Protein AF-A0A9X9Q749-F1 (afdb_monomer_lite)

Sequence (147 aa):
MELGKGRLLRTGLNALHQAIHPVHGLVWTDGHQVVLTDLQLPGGEARFGDSKVIGQFEHVYGVSWAPPGVADMPALLAIWHKNSVTVGQLCPSTMETSQWLLSRTCEIRESLPVLPQGCVWHPKSAVLAVLTAQALSIFPSVHGDIP

Structure (mmCIF, N/CA/C/O backbone):
data_AF-A0A9X9Q749-F1
#
_entry.id   AF-A0A9X9Q749-F1
#
loop_
_atom_site.group_PDB
_atom_site.id
_atom_site.type_symbol
_atom_site.label_atom_id
_atom_site.label_alt_id
_atom_site.label_comp_id
_atom_site.label_asym_id
_atom_site.label_entity_id
_atom_site.label_seq_id
_atom_site.pdbx_PDB_ins_code
_atom_site.Cartn_x
_atom_site.Cartn_y
_atom_site.Cartn_z
_atom_site.occupancy
_atom_site.B_iso_or_equiv
_atom_site.auth_seq_id
_atom_site.auth_comp_id
_atom_site.auth_asym_id
_atom_site.auth_atom_id
_atom_site.pdbx_PDB_model_num
ATOM 1 N N . MET A 1 1 ? 1.793 -28.715 17.582 1.00 42.72 1 MET A N 1
ATOM 2 C CA . MET A 1 1 ? 0.884 -28.517 16.434 1.00 42.72 1 MET A CA 1
ATOM 3 C C . MET A 1 1 ? -0.472 -29.073 16.845 1.00 42.72 1 MET A C 1
ATOM 5 O O . MET A 1 1 ? -0.545 -30.265 17.104 1.00 42.72 1 MET A O 1
ATOM 9 N N . GLU A 1 2 ? -1.495 -28.232 17.024 1.00 42.66 2 GLU A N 1
ATOM 10 C CA . GLU A 1 2 ? -2.853 -28.705 17.345 1.00 42.66 2 GLU A CA 1
ATOM 11 C C . GLU A 1 2 ? -3.585 -29.078 16.053 1.00 42.66 2 GLU A C 1
ATOM 13 O O . GLU A 1 2 ? -3.768 -28.241 15.166 1.00 42.66 2 GLU A O 1
ATOM 18 N N . LEU A 1 3 ? -4.001 -30.339 15.94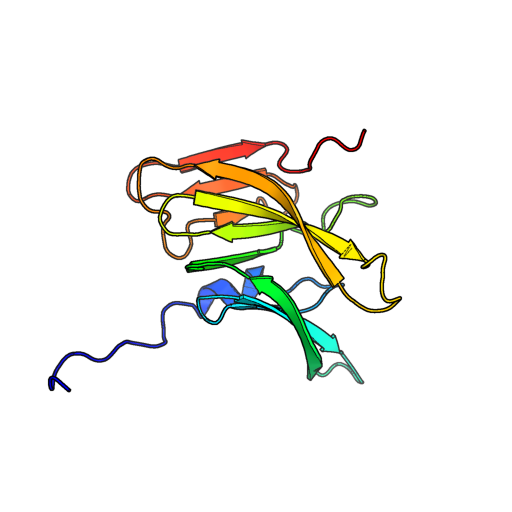6 1.00 41.41 3 LEU A N 1
ATOM 19 C CA . LEU A 1 3 ? -4.921 -30.799 14.907 1.00 41.41 3 LEU A CA 1
ATOM 20 C C . LEU A 1 3 ? -6.228 -29.997 15.018 1.00 41.41 3 LEU A C 1
ATOM 22 O O . LEU A 1 3 ? -6.902 -30.053 16.041 1.00 41.41 3 LEU A O 1
ATOM 26 N N . GLY A 1 4 ? -6.558 -29.220 13.982 1.00 48.25 4 GLY A N 1
ATOM 27 C CA . GLY A 1 4 ? -7.782 -28.406 13.915 1.00 48.25 4 GLY A CA 1
ATOM 28 C C . GLY A 1 4 ? -7.565 -26.900 13.742 1.00 48.25 4 GLY A C 1
ATOM 29 O O . GLY A 1 4 ? -8.504 -26.194 13.386 1.00 48.25 4 GLY A O 1
ATOM 30 N N . LYS A 1 5 ? -6.338 -26.390 13.912 1.00 43.38 5 LYS A N 1
ATOM 31 C CA . LYS A 1 5 ? -6.000 -24.987 13.613 1.00 43.38 5 LYS A CA 1
ATOM 32 C C . LYS A 1 5 ? -5.122 -24.905 12.367 1.00 43.38 5 LYS A C 1
ATOM 34 O O . LYS A 1 5 ? -3.903 -25.014 12.440 1.00 43.38 5 LYS A O 1
ATOM 39 N N . GLY A 1 6 ? -5.756 -24.707 11.214 1.00 45.97 6 GLY A N 1
ATOM 40 C CA . GLY A 1 6 ? -5.081 -24.339 9.970 1.00 45.97 6 GLY A CA 1
ATOM 41 C C . GLY A 1 6 ? -5.178 -22.833 9.745 1.00 45.97 6 GLY A C 1
ATOM 42 O O . GLY A 1 6 ? -6.280 -22.290 9.691 1.00 45.97 6 GLY A O 1
ATOM 43 N N . ARG A 1 7 ? -4.043 -22.142 9.598 1.00 47.84 7 ARG A N 1
ATOM 44 C CA . ARG A 1 7 ? -4.033 -20.749 9.132 1.00 47.84 7 ARG A CA 1
ATOM 45 C C . ARG A 1 7 ? -4.30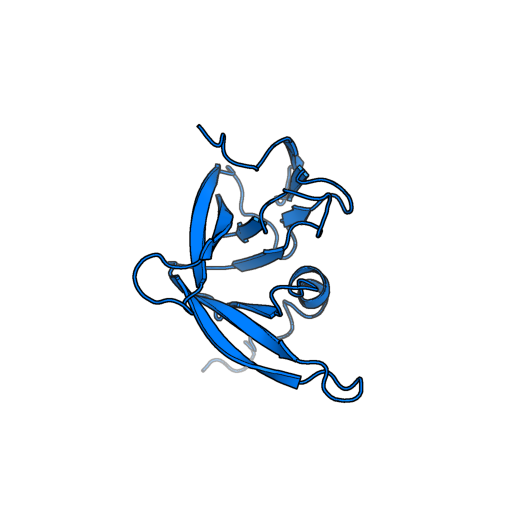5 -20.786 7.628 1.00 47.84 7 ARG A C 1
ATOM 47 O O . ARG A 1 7 ? -3.438 -21.161 6.846 1.00 47.84 7 ARG A O 1
ATOM 54 N N . LEU A 1 8 ? -5.534 -20.477 7.223 1.00 44.31 8 LEU A N 1
ATOM 55 C CA . LEU A 1 8 ? -5.860 -20.287 5.812 1.00 44.31 8 LEU A CA 1
ATOM 56 C C . LEU A 1 8 ? -4.979 -19.154 5.271 1.00 44.31 8 LEU A C 1
ATOM 58 O O . LEU A 1 8 ? -5.162 -18.004 5.652 1.00 44.31 8 LEU A O 1
ATOM 62 N N . LEU A 1 9 ? -4.085 -19.457 4.327 1.00 49.16 9 LEU A N 1
ATOM 63 C CA . LEU A 1 9 ? -3.305 -18.459 3.573 1.00 49.16 9 LEU A CA 1
ATOM 64 C C . LEU A 1 9 ? -4.191 -17.559 2.674 1.00 49.16 9 LEU A C 1
ATOM 66 O O . LEU A 1 9 ? -3.690 -16.779 1.875 1.00 49.16 9 LEU A O 1
ATOM 70 N N . ARG A 1 10 ? -5.523 -17.694 2.760 1.00 46.69 10 ARG A N 1
ATOM 71 C CA . ARG A 1 10 ? -6.521 -17.099 1.856 1.00 46.69 10 ARG A CA 1
ATOM 72 C C . ARG A 1 10 ? -6.969 -15.681 2.220 1.00 46.69 10 ARG A C 1
ATOM 74 O O . ARG A 1 10 ? -7.789 -15.117 1.499 1.00 46.69 10 ARG A O 1
ATOM 81 N N . THR A 1 11 ? -6.455 -15.072 3.282 1.00 44.34 11 THR A N 1
ATOM 82 C CA . THR A 1 11 ? -6.693 -13.645 3.540 1.00 44.34 11 THR A CA 1
ATOM 83 C C . THR A 1 11 ? -5.795 -12.815 2.619 1.00 44.34 11 THR A C 1
ATOM 85 O O . THR A 1 11 ? -4.659 -12.538 2.980 1.00 44.34 11 THR A O 1
ATOM 88 N N . GLY A 1 12 ? -6.260 -12.459 1.415 1.00 49.34 12 GLY A N 1
ATOM 89 C CA . GLY A 1 12 ? -5.501 -11.534 0.552 1.00 49.34 12 GLY A CA 1
ATOM 90 C C . GLY A 1 12 ? -5.731 -11.609 -0.959 1.00 49.34 12 GLY A C 1
ATOM 91 O O . GLY A 1 12 ? -5.274 -10.721 -1.666 1.00 49.34 12 GLY A O 1
ATOM 92 N N . LEU A 1 13 ? -6.464 -12.599 -1.484 1.00 43.19 13 LEU A N 1
ATOM 93 C CA . LEU A 1 13 ? -6.670 -12.727 -2.942 1.00 43.19 13 LEU A CA 1
ATOM 94 C C . LEU A 1 13 ? -7.355 -11.502 -3.583 1.00 43.19 13 LEU A C 1
ATOM 96 O O . LEU A 1 13 ? -7.025 -11.147 -4.709 1.00 43.19 13 LEU A O 1
ATOM 100 N N . ASN A 1 14 ? -8.228 -10.803 -2.849 1.00 47.91 14 ASN A N 1
ATOM 101 C CA . ASN A 1 14 ? -8.860 -9.561 -3.320 1.00 47.91 14 ASN A CA 1
ATOM 102 C C . ASN A 1 14 ? -7.998 -8.301 -3.091 1.00 47.91 14 ASN A C 1
ATOM 104 O O . ASN A 1 14 ? -8.351 -7.237 -3.588 1.00 47.91 14 ASN A O 1
ATOM 108 N N . ALA A 1 15 ? -6.875 -8.400 -2.368 1.00 52.31 15 ALA A N 1
ATOM 109 C CA . ALA A 1 15 ? -5.966 -7.276 -2.112 1.00 52.31 15 ALA A CA 1
ATOM 110 C C . ALA A 1 15 ? -4.963 -7.044 -3.260 1.00 52.31 15 ALA A C 1
ATOM 112 O O . ALA A 1 15 ? -4.351 -5.984 -3.345 1.00 52.31 15 ALA A O 1
ATOM 113 N N . LEU A 1 16 ? -4.817 -8.012 -4.174 1.00 58.59 16 LEU A N 1
ATOM 114 C CA . LEU A 1 16 ? -3.840 -7.955 -5.266 1.00 58.59 16 LEU A CA 1
ATOM 115 C C . LEU A 1 16 ? -4.132 -6.861 -6.301 1.00 58.59 16 LEU A C 1
ATOM 117 O O . LEU A 1 16 ? -3.201 -6.330 -6.895 1.00 58.59 16 LEU A O 1
ATOM 121 N N . HIS A 1 17 ? -5.398 -6.490 -6.517 1.00 59.12 17 HIS A N 1
ATOM 122 C CA . HIS A 1 17 ? -5.727 -5.471 -7.519 1.00 59.12 17 HIS A CA 1
ATOM 123 C C . HIS A 1 17 ? -5.148 -4.097 -7.158 1.00 59.12 17 HIS A C 1
ATOM 125 O O . HIS A 1 17 ? -4.577 -3.425 -8.009 1.00 59.12 17 HIS A O 1
ATOM 131 N N . GLN A 1 18 ? -5.232 -3.708 -5.885 1.00 74.81 18 GLN A N 1
ATOM 132 C CA . GLN A 1 18 ? -4.681 -2.439 -5.402 1.00 74.81 18 GLN A CA 1
ATOM 133 C C . GLN A 1 18 ? -3.189 -2.538 -5.057 1.00 74.81 18 GLN A C 1
ATOM 135 O O . GLN A 1 18 ? -2.582 -1.552 -4.656 1.00 74.81 18 GLN A O 1
ATOM 140 N N . ALA A 1 19 ? -2.585 -3.712 -5.229 1.00 85.38 19 ALA A N 1
ATOM 141 C CA . ALA A 1 19 ? -1.163 -3.940 -5.024 1.00 85.38 19 ALA A CA 1
ATOM 142 C C . ALA A 1 19 ? -0.324 -3.666 -6.288 1.00 85.38 19 ALA A C 1
ATOM 144 O O . ALA A 1 19 ? 0.899 -3.596 -6.207 1.00 85.38 19 ALA A O 1
ATOM 145 N N . ILE A 1 20 ? -0.947 -3.479 -7.457 1.00 88.00 20 ILE A N 1
A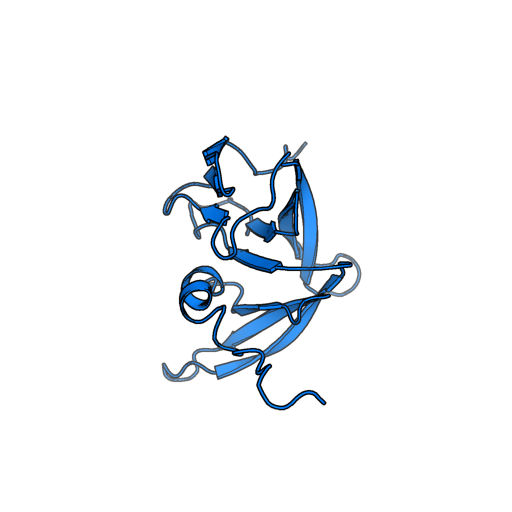TOM 146 C CA . ILE A 1 20 ? -0.241 -3.260 -8.727 1.00 88.00 20 ILE A CA 1
ATOM 147 C C . ILE A 1 20 ? -0.331 -1.786 -9.135 1.00 88.00 20 ILE A C 1
ATOM 149 O O . ILE A 1 20 ? -1.420 -1.268 -9.368 1.00 88.00 20 ILE A O 1
ATOM 153 N N . HIS A 1 21 ? 0.819 -1.128 -9.279 1.00 87.88 21 HIS A N 1
ATOM 154 C CA . HIS A 1 21 ? 0.937 0.193 -9.891 1.00 87.88 21 HIS A CA 1
ATOM 155 C C . HIS A 1 21 ? 1.414 0.044 -11.344 1.00 87.88 21 HIS A C 1
ATOM 157 O O . HIS A 1 21 ? 2.430 -0.619 -11.568 1.00 87.88 21 HIS A O 1
ATOM 163 N N . PRO A 1 22 ? 0.770 0.685 -12.339 1.00 83.12 22 PRO A N 1
ATOM 164 C CA . PRO A 1 22 ? 1.103 0.476 -13.754 1.00 83.12 22 PRO A CA 1
ATOM 165 C C . PRO A 1 22 ? 2.521 0.917 -14.142 1.00 83.12 22 PRO A C 1
ATOM 167 O O . PRO A 1 22 ? 3.030 0.472 -15.162 1.00 83.12 22 PRO A O 1
ATOM 170 N N . VAL A 1 23 ? 3.146 1.790 -13.344 1.00 85.06 23 VAL A N 1
ATOM 171 C CA . VAL A 1 23 ? 4.505 2.310 -13.593 1.00 85.06 23 VAL A CA 1
ATOM 172 C C . VAL A 1 23 ? 5.544 1.745 -12.621 1.00 85.06 23 VAL A C 1
ATOM 174 O O . VAL A 1 23 ? 6.710 1.640 -12.977 1.00 85.06 23 VAL A O 1
ATOM 177 N N . HIS A 1 24 ? 5.149 1.400 -11.390 1.00 87.00 24 HIS A N 1
ATOM 178 C CA . HIS A 1 24 ? 6.109 1.067 -10.324 1.00 87.00 24 HIS A CA 1
ATOM 179 C C . HIS A 1 24 ? 6.150 -0.423 -9.988 1.00 87.00 24 HIS A C 1
ATOM 181 O O . HIS A 1 24 ? 7.095 -0.863 -9.343 1.00 87.00 24 HIS A O 1
ATOM 187 N N . GLY A 1 25 ? 5.162 -1.200 -10.439 1.00 89.88 25 GLY A N 1
ATOM 188 C CA . GLY A 1 25 ? 5.122 -2.643 -10.244 1.00 89.88 25 GLY A CA 1
ATOM 189 C C . GLY A 1 25 ? 4.238 -3.081 -9.079 1.00 89.88 25 GLY A C 1
ATOM 190 O O . GLY A 1 25 ? 3.281 -2.403 -8.694 1.00 89.88 25 GLY A O 1
ATOM 191 N N . LEU A 1 26 ? 4.531 -4.269 -8.558 1.00 91.81 26 LEU A N 1
ATOM 192 C CA . LEU A 1 26 ? 3.757 -4.937 -7.518 1.00 91.81 26 LEU A CA 1
ATOM 193 C C . LEU A 1 26 ? 4.327 -4.608 -6.137 1.00 91.81 26 LEU A C 1
ATOM 195 O O . LEU A 1 26 ? 5.502 -4.849 -5.879 1.00 91.81 26 LEU A O 1
ATOM 199 N N . VAL A 1 27 ? 3.481 -4.146 -5.222 1.00 92.00 27 VAL A N 1
ATOM 200 C CA . VAL A 1 27 ? 3.825 -4.024 -3.805 1.00 92.00 27 VAL A CA 1
ATOM 201 C C . VAL A 1 27 ? 3.210 -5.163 -3.008 1.00 92.00 27 VAL A C 1
ATOM 203 O O . VAL A 1 27 ? 2.051 -5.517 -3.197 1.00 92.00 27 VAL A O 1
ATOM 206 N N . TRP A 1 28 ? 3.967 -5.752 -2.097 1.00 91.50 28 TRP A N 1
ATOM 207 C CA . TRP A 1 28 ? 3.468 -6.820 -1.238 1.00 91.50 28 TRP A CA 1
ATOM 208 C C . TRP A 1 28 ? 4.168 -6.807 0.116 1.00 91.50 28 TRP A C 1
ATOM 210 O O . TRP A 1 28 ? 5.114 -6.056 0.350 1.00 91.50 28 TRP A O 1
ATOM 220 N N . THR A 1 29 ? 3.661 -7.614 1.042 1.00 90.81 29 THR A N 1
ATOM 221 C CA . THR A 1 29 ? 4.206 -7.735 2.390 1.00 90.81 29 THR A CA 1
ATOM 222 C C . THR A 1 29 ? 4.200 -9.187 2.847 1.00 90.81 29 THR A C 1
ATOM 224 O O . THR A 1 29 ? 3.312 -9.955 2.481 1.00 90.81 29 THR A O 1
ATOM 227 N N . ASP A 1 30 ? 5.186 -9.556 3.658 1.00 86.50 30 ASP A N 1
ATOM 228 C CA . ASP A 1 30 ? 5.238 -10.821 4.397 1.00 86.50 30 ASP A CA 1
ATOM 229 C C . ASP A 1 30 ? 4.711 -10.692 5.841 1.00 86.50 30 ASP A C 1
ATOM 231 O O . ASP A 1 30 ? 4.727 -11.661 6.600 1.00 86.50 30 ASP A O 1
ATOM 235 N N . GLY A 1 31 ? 4.239 -9.501 6.223 1.00 87.62 31 GLY A N 1
ATOM 236 C CA . GLY A 1 31 ? 3.806 -9.166 7.576 1.00 87.62 31 GLY A CA 1
ATOM 237 C C . GLY A 1 31 ? 4.804 -8.325 8.374 1.00 87.62 31 GLY A C 1
ATOM 238 O O . GLY A 1 31 ? 4.411 -7.783 9.403 1.00 87.62 31 GLY A O 1
ATOM 239 N N . HIS A 1 32 ? 6.041 -8.150 7.905 1.00 87.19 32 HIS A N 1
ATOM 240 C CA . HIS A 1 32 ? 7.072 -7.347 8.581 1.00 87.19 32 HIS A CA 1
ATOM 241 C C . HIS A 1 32 ? 7.742 -6.328 7.653 1.00 87.19 32 HIS A C 1
ATOM 243 O O . HIS A 1 32 ? 8.203 -5.276 8.087 1.00 87.19 32 HIS A O 1
ATOM 249 N N . GLN A 1 33 ? 7.770 -6.587 6.354 1.00 89.12 33 GLN A N 1
ATOM 250 C CA . GLN A 1 33 ? 8.362 -5.678 5.377 1.00 89.12 33 GLN A CA 1
ATOM 251 C C . GLN A 1 33 ? 7.398 -5.379 4.242 1.00 89.12 33 GLN A C 1
ATOM 253 O O . GLN A 1 33 ? 6.457 -6.125 3.979 1.00 89.12 33 GLN A O 1
ATOM 258 N N . VAL A 1 34 ? 7.647 -4.265 3.568 1.00 91.94 34 VAL A N 1
ATOM 259 C CA . VAL A 1 34 ? 6.984 -3.888 2.327 1.00 91.94 34 VAL A CA 1
ATOM 260 C C . VAL A 1 34 ? 8.004 -4.014 1.211 1.00 91.94 34 VAL A C 1
ATOM 262 O O . VAL A 1 34 ? 9.070 -3.396 1.254 1.00 91.94 34 VAL A O 1
ATOM 265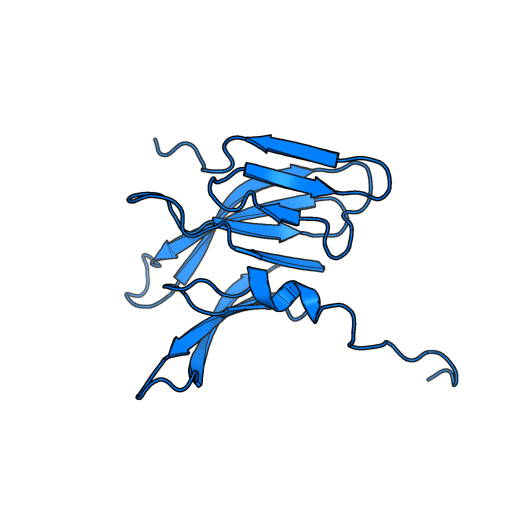 N N . VAL A 1 35 ? 7.677 -4.844 0.229 1.00 92.50 35 VAL A N 1
ATOM 266 C CA . VAL A 1 35 ? 8.544 -5.197 -0.890 1.00 92.50 35 VAL A CA 1
ATOM 267 C C . VAL A 1 35 ? 7.925 -4.672 -2.174 1.00 92.50 35 VAL A C 1
ATOM 269 O O . VAL A 1 35 ? 6.739 -4.877 -2.424 1.00 92.50 35 VAL A O 1
ATOM 272 N N . LEU A 1 36 ? 8.741 -3.999 -2.978 1.00 93.25 36 LEU A N 1
ATOM 273 C CA . LEU A 1 36 ? 8.420 -3.605 -4.338 1.00 93.25 36 LEU A CA 1
ATOM 274 C C . LEU A 1 36 ? 9.071 -4.592 -5.301 1.00 93.25 36 LEU A C 1
ATOM 276 O O . LEU A 1 36 ? 10.290 -4.754 -5.284 1.00 93.25 36 LEU A O 1
ATOM 280 N N . THR A 1 37 ? 8.264 -5.228 -6.135 1.00 92.00 37 THR A N 1
ATOM 281 C CA . THR A 1 37 ? 8.706 -6.114 -7.208 1.00 92.00 37 THR A CA 1
ATOM 282 C C . THR A 1 37 ? 8.415 -5.452 -8.542 1.00 92.00 37 THR A C 1
ATOM 284 O O . THR A 1 37 ? 7.270 -5.095 -8.829 1.00 92.00 37 THR A O 1
ATOM 287 N N . ASP A 1 38 ? 9.455 -5.305 -9.357 1.00 89.50 38 ASP A N 1
ATOM 288 C CA . ASP A 1 38 ? 9.324 -4.789 -10.714 1.00 89.50 38 ASP A CA 1
ATOM 289 C C . ASP A 1 38 ? 8.381 -5.678 -11.541 1.00 89.50 38 ASP A C 1
ATOM 291 O O . ASP A 1 38 ? 8.389 -6.908 -11.416 1.00 89.50 38 ASP A O 1
ATOM 295 N N . LEU A 1 39 ? 7.552 -5.054 -12.378 1.00 87.12 39 LEU A N 1
ATOM 296 C CA . LEU A 1 39 ? 6.614 -5.746 -13.254 1.00 87.12 39 LEU A CA 1
ATOM 297 C C . LEU A 1 39 ? 6.947 -5.408 -14.702 1.00 87.12 39 LEU A C 1
ATOM 299 O O . LEU A 1 39 ? 6.677 -4.314 -15.191 1.00 87.12 39 LEU A O 1
ATOM 303 N N . GLN A 1 40 ? 7.506 -6.387 -15.396 1.00 86.00 40 GLN A N 1
ATOM 304 C CA . GLN A 1 40 ? 7.932 -6.269 -16.779 1.00 86.00 40 GLN A CA 1
ATOM 305 C C . GLN A 1 40 ? 6.876 -6.894 -17.690 1.00 86.00 40 GLN A C 1
ATOM 307 O O . GLN A 1 40 ? 6.270 -7.909 -17.350 1.00 86.00 40 GLN A O 1
ATOM 312 N N . LEU A 1 41 ? 6.668 -6.308 -18.870 1.00 84.44 41 LEU A N 1
ATOM 313 C CA . LEU A 1 41 ? 5.714 -6.803 -19.872 1.00 84.44 41 LEU A CA 1
ATOM 314 C C . LEU A 1 41 ? 6.400 -7.143 -21.212 1.00 84.44 41 LEU A C 1
ATOM 316 O O . LEU A 1 41 ? 5.989 -6.631 -22.259 1.00 84.44 41 LEU A O 1
ATOM 320 N N . PRO A 1 42 ? 7.469 -7.969 -21.235 1.00 82.62 42 PRO A N 1
ATOM 321 C CA . PRO A 1 42 ? 8.125 -8.334 -22.484 1.00 82.62 42 PRO A CA 1
ATOM 322 C C . PRO A 1 42 ? 7.169 -9.151 -23.360 1.00 82.62 42 PRO A C 1
ATOM 324 O O . PRO A 1 42 ? 6.691 -10.212 -22.966 1.00 82.62 42 PRO A O 1
ATOM 327 N N . GLY A 1 43 ? 6.870 -8.653 -24.561 1.00 84.25 43 GLY A N 1
ATOM 328 C CA . GLY A 1 43 ? 5.979 -9.349 -25.496 1.00 84.25 43 GLY A CA 1
ATOM 329 C C . GLY A 1 43 ? 4.528 -9.484 -25.012 1.00 84.25 43 GLY A C 1
ATOM 330 O O . GLY A 1 43 ? 3.820 -10.363 -25.490 1.00 84.25 43 GLY A O 1
ATOM 331 N N . GLY A 1 44 ? 4.085 -8.636 -24.073 1.00 83.25 44 GLY A N 1
ATOM 332 C CA . GLY A 1 44 ? 2.714 -8.642 -23.547 1.00 83.25 44 GLY A CA 1
ATOM 333 C C . GLY A 1 44 ? 2.448 -9.657 -22.429 1.00 83.25 44 GLY A C 1
ATOM 334 O O . GLY A 1 44 ? 1.323 -9.732 -21.942 1.00 83.25 44 GLY A O 1
ATOM 335 N N . GLU A 1 45 ? 3.461 -10.408 -21.992 1.00 86.75 45 GLU A N 1
ATOM 336 C CA . GLU A 1 45 ? 3.363 -11.327 -20.857 1.00 86.75 45 GLU A CA 1
ATOM 337 C C . GLU A 1 45 ? 3.915 -10.667 -19.588 1.00 86.75 45 GLU A C 1
ATOM 339 O O . GLU A 1 45 ? 5.028 -10.145 -19.590 1.00 86.75 45 GLU A O 1
ATOM 344 N N . ALA A 1 46 ? 3.148 -10.694 -18.495 1.00 82.62 46 ALA A N 1
ATOM 345 C CA . ALA A 1 46 ? 3.583 -10.148 -17.213 1.00 82.62 46 ALA A CA 1
ATOM 346 C C . ALA A 1 46 ? 4.647 -11.045 -16.568 1.00 82.62 46 ALA A C 1
ATOM 348 O O . ALA A 1 46 ? 4.406 -12.225 -16.310 1.00 82.62 46 ALA A O 1
ATOM 349 N N . ARG A 1 47 ? 5.817 -10.472 -16.275 1.00 87.50 47 ARG A N 1
ATOM 350 C CA . ARG A 1 47 ? 6.929 -11.132 -15.585 1.00 87.50 47 ARG A CA 1
ATOM 351 C C . ARG A 1 47 ? 7.397 -10.289 -14.410 1.00 87.50 47 ARG A C 1
ATOM 353 O O . ARG A 1 47 ? 7.465 -9.067 -14.502 1.00 87.50 47 ARG A O 1
ATOM 360 N N . PHE A 1 48 ? 7.737 -10.954 -13.313 1.00 87.75 48 PHE A N 1
ATOM 361 C CA . PHE A 1 48 ? 8.364 -10.293 -12.176 1.00 87.75 48 PHE A CA 1
ATOM 362 C C . PHE A 1 48 ? 9.851 -10.086 -12.451 1.00 87.75 48 PHE A C 1
ATOM 364 O O . PHE A 1 48 ? 10.541 -11.019 -12.862 1.00 87.75 48 PHE A O 1
ATOM 371 N N . GLY A 1 49 ? 10.312 -8.857 -12.239 1.00 88.25 49 GLY A N 1
ATOM 372 C CA . GLY A 1 49 ? 11.724 -8.509 -12.207 1.00 88.25 49 GLY A CA 1
ATOM 373 C C . GLY A 1 49 ? 12.279 -8.575 -10.784 1.00 88.25 49 GLY A C 1
ATOM 374 O O . GLY A 1 49 ? 11.845 -9.379 -9.952 1.00 88.25 49 GLY A O 1
ATOM 375 N N . ASP A 1 50 ? 13.236 -7.697 -10.496 1.00 89.94 50 ASP A N 1
ATOM 376 C CA . ASP A 1 50 ? 13.874 -7.626 -9.185 1.00 89.94 50 ASP A CA 1
ATOM 377 C C . ASP A 1 50 ? 12.898 -7.191 -8.088 1.00 89.94 50 ASP A C 1
ATOM 379 O O . ASP A 1 50 ? 11.965 -6.414 -8.305 1.00 89.94 50 ASP A O 1
ATOM 383 N N . SER A 1 51 ? 13.149 -7.680 -6.874 1.00 90.81 51 SER A N 1
ATOM 384 C CA . SER A 1 51 ? 12.396 -7.319 -5.673 1.00 90.81 51 SER A CA 1
ATOM 385 C C . SER A 1 51 ? 13.280 -6.557 -4.695 1.00 90.81 51 SER A C 1
ATOM 387 O O . SER A 1 51 ? 14.422 -6.944 -4.451 1.00 90.81 51 SER A O 1
ATOM 389 N N . LYS A 1 52 ? 12.752 -5.477 -4.118 1.00 91.81 52 LYS A N 1
ATOM 390 C CA . LYS A 1 52 ? 13.469 -4.608 -3.177 1.00 91.81 52 LYS A CA 1
ATOM 391 C C . LYS A 1 52 ? 12.600 -4.295 -1.970 1.00 91.81 52 LYS A C 1
ATOM 393 O O . LYS A 1 52 ? 11.422 -3.978 -2.112 1.00 91.81 52 LYS A O 1
ATOM 398 N N . VAL A 1 53 ? 13.187 -4.349 -0.779 1.00 92.06 53 VAL A N 1
ATOM 399 C CA . VAL A 1 53 ? 12.514 -3.902 0.446 1.00 92.06 53 VAL A CA 1
ATOM 400 C C . VAL A 1 53 ? 12.482 -2.376 0.442 1.00 92.06 53 VAL A C 1
ATOM 402 O O . VAL A 1 53 ? 13.531 -1.741 0.467 1.00 92.06 53 VAL A O 1
ATOM 405 N N . ILE A 1 54 ? 11.282 -1.796 0.414 1.00 92.62 54 ILE A N 1
ATOM 406 C CA . ILE A 1 54 ? 11.074 -0.338 0.415 1.00 92.62 54 ILE A CA 1
ATOM 407 C C . ILE A 1 54 ? 10.677 0.202 1.795 1.00 92.62 54 ILE A C 1
ATOM 409 O O . ILE A 1 54 ? 10.666 1.414 1.999 1.00 92.62 54 ILE A O 1
ATOM 413 N N . GLY A 1 55 ? 10.374 -0.680 2.753 1.00 91.19 55 GLY A N 1
ATOM 414 C CA . GLY A 1 55 ? 10.108 -0.312 4.141 1.00 91.19 55 GLY A CA 1
ATOM 415 C C . GLY A 1 55 ? 10.077 -1.513 5.087 1.00 91.19 55 GLY A C 1
ATOM 416 O O . GLY A 1 55 ? 9.677 -2.609 4.696 1.00 91.19 55 GLY A O 1
ATOM 417 N N . GLN A 1 56 ? 10.479 -1.292 6.339 1.00 92.00 56 GLN A N 1
ATOM 418 C CA . GLN A 1 56 ? 10.423 -2.275 7.426 1.00 92.00 56 GLN A CA 1
ATOM 419 C C . GLN A 1 56 ? 9.512 -1.781 8.550 1.00 92.00 56 GLN A C 1
ATOM 421 O O . GLN A 1 56 ? 9.515 -0.597 8.901 1.00 92.00 56 GLN A O 1
ATOM 426 N N . PHE A 1 57 ? 8.727 -2.700 9.103 1.00 89.12 57 PHE A N 1
ATOM 427 C CA . PHE A 1 57 ? 7.694 -2.438 10.094 1.00 89.12 57 PHE A CA 1
ATOM 428 C C . PHE A 1 57 ? 7.588 -3.607 11.076 1.00 89.12 57 PHE A C 1
ATOM 430 O O . PHE A 1 57 ? 8.001 -4.727 10.799 1.00 89.12 57 PHE A O 1
ATOM 437 N N . GLU A 1 58 ? 6.993 -3.362 12.239 1.00 88.12 58 GLU A N 1
ATOM 438 C CA . GLU A 1 58 ? 6.797 -4.431 13.220 1.00 88.12 58 GLU A CA 1
ATOM 439 C C . GLU A 1 58 ? 5.727 -5.432 12.756 1.00 88.12 58 GLU A C 1
ATOM 441 O O . GLU A 1 58 ? 5.946 -6.638 12.797 1.00 88.12 58 GLU A O 1
ATOM 446 N N . HIS A 1 59 ? 4.585 -4.924 12.278 1.00 87.75 59 HIS A N 1
ATOM 447 C CA . HIS A 1 59 ? 3.449 -5.722 11.812 1.00 87.75 59 HIS A CA 1
ATOM 448 C C . HIS A 1 59 ? 2.731 -5.019 10.662 1.00 87.75 59 HIS A C 1
ATOM 450 O O . HIS A 1 59 ? 2.171 -3.950 10.875 1.00 87.75 59 HIS A O 1
ATOM 456 N N . VAL A 1 60 ? 2.671 -5.616 9.477 1.00 89.69 60 VAL A N 1
ATOM 457 C CA . VAL A 1 60 ? 1.936 -5.091 8.318 1.00 89.69 60 VAL A CA 1
ATOM 458 C C . VAL A 1 60 ? 0.760 -6.004 8.013 1.00 89.69 60 VAL A C 1
ATOM 460 O O . VAL A 1 60 ? 0.926 -7.209 7.848 1.00 89.69 60 VAL A O 1
ATOM 463 N N . TYR A 1 61 ? -0.447 -5.445 7.972 1.00 87.88 61 TYR A N 1
ATOM 464 C CA . TYR A 1 61 ? -1.671 -6.209 7.705 1.00 87.88 61 TYR A CA 1
ATOM 465 C C . TYR A 1 61 ? -2.117 -6.089 6.251 1.00 87.88 61 TYR A C 1
ATOM 467 O O . TYR A 1 61 ? -2.822 -6.966 5.753 1.00 87.88 61 TYR A O 1
ATOM 475 N N . GLY A 1 62 ? -1.666 -5.047 5.559 1.00 88.88 62 GLY A N 1
ATOM 476 C CA . GLY A 1 62 ? -1.764 -4.965 4.117 1.00 88.88 62 GLY A CA 1
ATOM 477 C C . GLY A 1 62 ? -1.216 -3.662 3.564 1.00 88.88 62 GLY A C 1
ATOM 478 O O . GLY A 1 62 ? -0.759 -2.783 4.300 1.00 88.88 62 GLY A O 1
ATOM 479 N N . VAL A 1 63 ? -1.225 -3.600 2.238 1.00 91.75 63 VAL A N 1
ATOM 480 C CA . VAL A 1 63 ? -0.669 -2.514 1.439 1.00 91.75 63 VAL A CA 1
ATOM 481 C C . VAL A 1 63 ? -1.597 -2.214 0.267 1.00 91.75 63 VAL A C 1
ATOM 483 O O . VAL A 1 63 ? -2.258 -3.116 -0.248 1.00 91.75 63 VAL A O 1
ATOM 486 N N . SER A 1 64 ? -1.672 -0.952 -0.150 1.00 91.31 64 SER A N 1
ATOM 487 C CA . SER A 1 64 ? -2.436 -0.554 -1.335 1.00 91.31 64 SER A CA 1
ATOM 488 C C . SER A 1 64 ? -1.884 0.723 -1.952 1.00 91.31 64 SER A C 1
ATOM 490 O O . SER A 1 64 ? -1.605 1.694 -1.242 1.00 91.31 64 SER A O 1
ATOM 492 N N . TRP A 1 65 ? -1.755 0.729 -3.273 1.00 91.69 65 TRP A N 1
ATOM 493 C CA . TRP A 1 65 ? -1.449 1.919 -4.050 1.00 91.69 65 TRP A CA 1
ATOM 494 C C . TRP A 1 65 ? -2.656 2.845 -4.119 1.00 91.69 65 TRP A C 1
ATOM 496 O O . TRP A 1 65 ? -3.785 2.406 -4.359 1.00 91.69 65 TRP A O 1
ATOM 506 N N . ALA A 1 66 ? -2.384 4.140 -3.990 1.00 90.31 66 ALA A N 1
ATOM 507 C CA . ALA A 1 66 ? -3.272 5.165 -4.507 1.00 90.31 66 ALA A CA 1
ATOM 508 C C . ALA A 1 66 ? -3.428 5.006 -6.029 1.00 90.31 66 ALA A C 1
ATOM 510 O O . ALA A 1 66 ? -2.534 4.462 -6.690 1.00 90.31 66 ALA A O 1
ATOM 511 N N . PRO A 1 67 ? -4.545 5.468 -6.618 1.00 84.88 67 PRO A N 1
ATOM 512 C CA . PRO A 1 67 ? -4.689 5.432 -8.063 1.00 84.88 67 PRO A CA 1
ATOM 513 C C . PRO A 1 67 ? -3.557 6.222 -8.741 1.00 84.88 67 PRO A C 1
ATOM 515 O O . PRO A 1 67 ? -3.163 7.280 -8.242 1.00 84.88 67 PRO A O 1
ATOM 518 N N . PRO A 1 68 ? -3.091 5.773 -9.917 1.00 76.31 68 PRO A N 1
ATOM 519 C CA . PRO A 1 68 ? -2.246 6.581 -10.786 1.00 76.31 68 PRO A CA 1
ATOM 520 C C . PRO A 1 68 ? -3.101 7.743 -11.316 1.00 76.31 68 PRO A C 1
ATOM 522 O O . PRO A 1 68 ? -3.837 7.599 -12.293 1.00 76.31 68 PRO A O 1
ATOM 525 N N . GLY A 1 69 ? -3.111 8.867 -10.602 1.00 62.97 69 GLY A N 1
ATOM 526 C CA 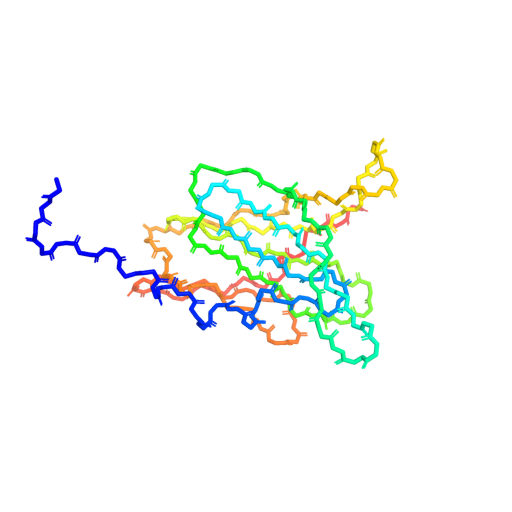. GLY A 1 69 ? -4.101 9.923 -10.787 1.00 62.97 69 GLY A CA 1
ATOM 527 C C . GLY A 1 69 ? -3.474 11.300 -10.928 1.00 62.97 69 GLY A C 1
ATOM 528 O O . GLY A 1 69 ? -3.157 11.921 -9.922 1.00 62.97 69 GLY A O 1
ATOM 529 N N . VAL A 1 70 ? -3.448 11.787 -12.175 1.00 54.00 70 VAL A N 1
ATOM 530 C CA . VAL A 1 70 ? -3.023 13.128 -12.631 1.00 54.00 70 VAL A CA 1
ATOM 531 C C . VAL A 1 70 ? -1.498 13.305 -12.706 1.00 54.00 70 VAL A C 1
ATOM 533 O O . VAL A 1 70 ? -0.755 12.796 -11.874 1.00 54.00 70 VAL A O 1
ATOM 536 N N . ALA A 1 71 ? -1.026 13.987 -13.758 1.00 55.19 71 ALA A N 1
ATOM 537 C CA . ALA A 1 71 ? 0.377 14.384 -13.884 1.00 55.19 71 ALA A CA 1
ATOM 538 C C . ALA A 1 71 ? 0.835 15.118 -12.607 1.00 55.19 71 ALA A C 1
ATOM 540 O O . ALA A 1 71 ? 0.048 15.856 -12.018 1.00 55.19 71 ALA A O 1
ATOM 541 N N . ASP A 1 72 ? 2.077 14.877 -12.186 1.00 64.19 72 ASP A N 1
ATOM 542 C CA . ASP A 1 72 ? 2.735 15.439 -10.991 1.00 64.19 72 ASP A CA 1
ATOM 543 C C . ASP A 1 72 ? 2.298 14.899 -9.618 1.00 64.19 72 ASP A C 1
ATOM 545 O O . ASP A 1 72 ? 2.855 15.303 -8.598 1.00 64.19 72 ASP A O 1
ATOM 549 N N . MET A 1 73 ? 1.377 13.932 -9.554 1.00 72.25 73 MET A N 1
ATOM 550 C CA . MET A 1 73 ? 1.058 13.266 -8.290 1.00 72.25 73 MET A CA 1
ATOM 551 C C . MET A 1 73 ? 2.071 12.156 -7.958 1.00 72.25 73 MET A C 1
ATOM 553 O O . MET A 1 73 ? 2.271 11.247 -8.771 1.00 72.25 73 MET A O 1
ATOM 557 N N . PRO A 1 74 ? 2.697 12.174 -6.765 1.00 82.69 74 PRO A N 1
ATOM 558 C CA . PRO A 1 74 ? 3.612 11.117 -6.362 1.00 82.69 74 PRO A CA 1
ATOM 559 C C . PRO A 1 74 ? 2.897 9.778 -6.160 1.00 82.69 74 PRO A C 1
ATOM 561 O O . PRO A 1 74 ? 1.725 9.727 -5.782 1.00 82.69 74 PRO A O 1
ATOM 564 N N . ALA A 1 75 ? 3.626 8.676 -6.339 1.00 89.69 75 ALA A N 1
ATOM 565 C CA . ALA A 1 75 ? 3.105 7.345 -6.053 1.00 89.69 75 ALA A CA 1
ATOM 566 C C . ALA A 1 75 ? 2.955 7.140 -4.542 1.00 89.69 75 ALA A C 1
ATOM 568 O O . ALA A 1 75 ? 3.936 6.928 -3.824 1.00 89.69 75 ALA A O 1
ATOM 569 N N . LEU A 1 76 ? 1.712 7.224 -4.068 1.00 91.94 76 LEU A N 1
ATOM 570 C CA . LEU A 1 76 ? 1.358 7.051 -2.665 1.00 91.94 76 LEU A CA 1
ATOM 571 C C . LEU A 1 76 ? 0.971 5.604 -2.366 1.00 91.94 76 LEU A C 1
ATOM 573 O O . LEU A 1 76 ? 0.246 4.960 -3.125 1.00 91.94 76 LEU A O 1
ATOM 577 N N . LEU A 1 77 ? 1.413 5.125 -1.212 1.00 93.19 77 LEU A N 1
ATOM 578 C CA . LEU A 1 77 ? 1.159 3.795 -0.695 1.00 93.19 77 LEU A CA 1
ATOM 579 C C . LEU A 1 77 ? 0.572 3.898 0.712 1.00 93.19 77 LEU A C 1
ATOM 581 O O . LEU A 1 77 ? 1.174 4.509 1.594 1.00 93.19 77 LEU A O 1
ATOM 585 N N . ALA A 1 78 ? -0.578 3.267 0.934 1.00 93.81 78 ALA A N 1
ATOM 586 C CA . ALA A 1 78 ? -1.123 3.051 2.269 1.00 93.81 78 ALA A CA 1
ATOM 587 C C . ALA A 1 78 ? -0.663 1.691 2.784 1.00 93.81 78 ALA A C 1
ATOM 589 O O . ALA A 1 78 ? -0.810 0.678 2.099 1.00 93.81 78 ALA A O 1
ATOM 590 N N . ILE A 1 79 ? -0.145 1.679 4.004 1.00 93.19 79 ILE A N 1
ATOM 591 C CA . ILE A 1 79 ? 0.308 0.502 4.737 1.00 93.19 79 ILE A CA 1
ATOM 592 C C . ILE A 1 79 ? -0.459 0.502 6.043 1.00 93.19 79 ILE A C 1
ATOM 594 O O . ILE A 1 79 ? -0.257 1.387 6.873 1.00 93.19 79 ILE A O 1
ATOM 598 N N . TRP A 1 80 ? -1.351 -0.461 6.239 1.00 91.88 80 TRP A N 1
ATOM 599 C CA . TRP A 1 80 ? -2.098 -0.528 7.488 1.00 91.88 80 TRP A CA 1
ATOM 600 C C . TRP A 1 80 ? -1.544 -1.581 8.425 1.00 91.88 80 TRP A C 1
ATOM 602 O O . TRP A 1 80 ? -1.138 -2.685 8.052 1.00 91.88 80 TRP A O 1
ATOM 612 N N . HIS A 1 81 ? -1.557 -1.182 9.681 1.00 90.88 81 HIS A N 1
ATOM 613 C CA . HIS A 1 81 ? -1.207 -1.945 10.853 1.00 90.88 81 HIS A CA 1
ATOM 614 C C . HIS A 1 81 ? -2.499 -2.283 11.597 1.00 90.88 81 HIS A C 1
ATOM 616 O O . HIS A 1 81 ? -3.610 -2.054 11.114 1.00 90.88 81 HIS A O 1
ATOM 622 N N . LYS A 1 82 ? -2.364 -2.802 12.817 1.00 89.69 82 LYS A N 1
ATOM 623 C CA . LYS A 1 82 ? -3.522 -3.123 13.647 1.00 89.69 82 LYS A CA 1
ATOM 624 C C . LYS A 1 82 ? -4.423 -1.905 13.875 1.00 89.69 82 LYS A C 1
ATOM 626 O O . LYS A 1 82 ? -5.607 -2.003 13.608 1.00 89.69 82 LYS A O 1
ATOM 631 N N . ASN A 1 83 ? -3.872 -0.784 14.341 1.00 91.62 83 ASN A N 1
ATOM 632 C CA . ASN A 1 83 ? -4.622 0.406 14.780 1.00 91.62 83 ASN A CA 1
ATOM 633 C C . ASN A 1 83 ? -4.129 1.706 14.120 1.00 91.62 83 ASN A C 1
ATOM 635 O O . ASN A 1 83 ? -4.415 2.804 14.595 1.00 91.62 83 ASN A O 1
ATOM 639 N N . SER A 1 84 ? -3.339 1.602 13.057 1.00 92.88 84 SER A N 1
ATOM 640 C CA . SER A 1 84 ? -2.838 2.768 12.338 1.00 92.88 84 SER A CA 1
ATOM 641 C C . SER A 1 84 ? -2.648 2.464 10.864 1.00 92.88 84 SER A C 1
ATOM 643 O O . SER A 1 84 ? -2.534 1.306 10.461 1.00 92.88 84 SER A O 1
ATOM 645 N N . VAL A 1 85 ? -2.610 3.520 10.063 1.00 93.88 85 VAL A N 1
ATOM 646 C CA . VAL A 1 85 ? -2.272 3.476 8.648 1.00 93.88 85 VAL A CA 1
ATOM 647 C C . VAL A 1 85 ? -1.142 4.459 8.407 1.00 93.88 85 VAL A C 1
ATOM 649 O O . VAL A 1 85 ? -1.278 5.650 8.667 1.00 93.88 85 VAL A O 1
ATOM 652 N N . THR A 1 86 ? -0.022 3.958 7.908 1.00 94.00 86 THR A N 1
ATOM 653 C CA . THR A 1 86 ? 1.064 4.786 7.395 1.00 94.00 86 THR A CA 1
ATOM 654 C C . THR A 1 86 ? 0.792 5.058 5.924 1.00 94.00 86 THR A C 1
ATOM 656 O O . THR A 1 86 ? 0.671 4.116 5.141 1.00 94.00 86 THR A O 1
ATOM 659 N N . VAL A 1 87 ? 0.732 6.326 5.531 1.00 93.38 87 VAL A N 1
ATOM 660 C CA . VAL A 1 87 ? 0.822 6.709 4.122 1.00 93.38 87 VAL A CA 1
ATOM 661 C C . VAL A 1 87 ? 2.255 7.128 3.843 1.00 93.38 87 VAL A C 1
ATOM 663 O O . VAL A 1 87 ? 2.868 7.879 4.606 1.00 93.38 87 VAL A O 1
ATOM 666 N N . GLY A 1 88 ? 2.813 6.595 2.766 1.00 92.06 88 GLY A N 1
ATOM 667 C CA . GLY A 1 88 ? 4.133 6.963 2.295 1.00 92.06 88 GLY A CA 1
ATOM 668 C C . GLY A 1 88 ? 4.148 7.214 0.801 1.00 92.06 88 GLY A C 1
ATOM 669 O O . GLY A 1 88 ? 3.321 6.697 0.057 1.00 92.06 88 GLY A O 1
ATOM 670 N N . GLN A 1 89 ? 5.116 8.003 0.375 1.00 91.38 89 GLN A N 1
ATOM 671 C CA . GLN A 1 89 ? 5.431 8.269 -1.012 1.00 91.38 89 GLN A CA 1
ATOM 672 C C . GLN A 1 89 ? 6.630 7.426 -1.438 1.00 91.38 89 GLN A C 1
ATOM 674 O O . GLN A 1 89 ? 7.632 7.344 -0.723 1.00 91.38 89 GLN A O 1
ATOM 679 N N . LEU A 1 90 ? 6.547 6.835 -2.627 1.00 90.12 90 LEU A N 1
ATOM 680 C CA . LEU A 1 90 ? 7.693 6.213 -3.270 1.00 90.12 90 LEU A CA 1
ATOM 681 C C . LEU A 1 90 ? 8.629 7.303 -3.815 1.00 90.12 90 LEU A C 1
ATOM 683 O O . LEU A 1 90 ? 8.244 8.085 -4.684 1.00 90.12 90 LEU A O 1
ATOM 687 N N . CYS A 1 91 ? 9.859 7.346 -3.309 1.00 84.38 91 CYS A N 1
ATOM 688 C CA . CYS A 1 91 ? 10.892 8.288 -3.732 1.00 84.38 91 CYS A CA 1
ATOM 689 C C . CYS A 1 91 ? 12.114 7.541 -4.287 1.00 84.38 91 CYS A C 1
ATOM 691 O O . CYS A 1 91 ? 12.460 6.469 -3.774 1.00 84.38 91 CYS A O 1
ATOM 693 N N . PRO A 1 92 ? 12.808 8.097 -5.296 1.00 77.94 92 PRO A N 1
ATOM 694 C CA . PRO A 1 92 ? 14.126 7.607 -5.668 1.00 77.94 92 PRO A CA 1
ATOM 695 C C . PRO A 1 92 ? 15.109 7.836 -4.510 1.00 77.94 92 PRO A C 1
ATOM 697 O O . PRO A 1 92 ? 15.085 8.871 -3.843 1.00 77.94 92 PRO A O 1
ATOM 700 N N . SER A 1 93 ? 15.965 6.853 -4.254 1.00 69.69 93 SER A N 1
ATOM 701 C CA . SER A 1 93 ? 17.024 6.931 -3.250 1.00 69.69 93 SER A CA 1
ATOM 702 C C . SER A 1 93 ? 18.080 7.941 -3.679 1.00 69.69 93 SER A C 1
ATOM 704 O O . SER A 1 93 ? 18.518 7.961 -4.829 1.00 69.69 93 SER A O 1
ATOM 706 N N . THR A 1 94 ? 18.522 8.764 -2.733 1.00 60.12 94 THR A N 1
ATOM 707 C CA . THR A 1 94 ? 19.587 9.753 -2.938 1.00 60.12 94 THR A CA 1
ATOM 708 C C . THR A 1 94 ? 20.988 9.141 -2.881 1.00 60.12 94 THR A C 1
ATOM 710 O O . THR A 1 94 ? 21.940 9.785 -3.312 1.00 60.12 94 THR A O 1
ATOM 713 N N . MET A 1 95 ? 21.133 7.916 -2.356 1.00 55.16 95 MET A N 1
ATOM 714 C CA . MET A 1 95 ? 22.439 7.280 -2.127 1.00 55.16 95 MET A CA 1
ATOM 715 C C . MET A 1 95 ? 22.843 6.278 -3.212 1.00 55.16 95 MET A C 1
ATOM 717 O O . MET A 1 95 ? 24.032 6.080 -3.438 1.00 55.16 95 MET A O 1
ATOM 721 N N . GLU A 1 96 ? 21.879 5.681 -3.914 1.00 51.12 96 GLU A N 1
ATOM 722 C CA . GLU A 1 96 ? 22.134 4.788 -5.044 1.00 51.12 96 GLU A CA 1
ATOM 723 C C . GLU A 1 96 ? 21.102 5.045 -6.140 1.00 51.12 96 GLU A C 1
ATOM 725 O O . GLU A 1 96 ? 19.896 4.966 -5.903 1.00 51.12 96 GLU A O 1
ATOM 730 N N . THR A 1 97 ? 21.580 5.295 -7.359 1.00 49.47 97 THR A N 1
ATOM 731 C CA . THR A 1 97 ? 20.833 5.717 -8.561 1.00 49.47 97 THR A CA 1
ATOM 732 C C . THR A 1 97 ? 19.772 4.728 -9.071 1.00 49.47 97 THR A C 1
ATOM 734 O O . THR A 1 97 ? 19.250 4.883 -10.170 1.00 49.47 97 THR A O 1
ATOM 737 N N . SER A 1 98 ? 19.419 3.705 -8.295 1.00 55.84 98 SER A N 1
ATOM 738 C CA . SER A 1 98 ? 18.445 2.675 -8.670 1.00 55.84 98 SER A CA 1
ATOM 739 C C . SER A 1 98 ? 17.671 2.076 -7.487 1.00 55.84 98 SER A C 1
ATOM 741 O O . SER A 1 98 ? 16.945 1.092 -7.660 1.00 55.84 98 SER A O 1
ATOM 743 N N . GLN A 1 99 ? 17.802 2.629 -6.277 1.00 70.06 99 GLN A N 1
ATOM 744 C CA . GLN A 1 99 ? 17.041 2.164 -5.115 1.00 70.06 99 GLN A CA 1
ATOM 745 C C . GLN A 1 99 ? 15.782 3.017 -4.925 1.00 70.06 99 GLN A C 1
ATOM 747 O O . GLN A 1 99 ? 15.836 4.234 -5.038 1.00 70.06 99 GLN A O 1
ATOM 752 N N . TRP A 1 100 ? 14.644 2.385 -4.642 1.00 79.06 100 TRP A N 1
ATOM 753 C CA . TRP A 1 100 ? 13.405 3.071 -4.270 1.00 79.06 100 TRP A CA 1
ATOM 754 C C . TRP A 1 100 ? 13.222 2.977 -2.759 1.00 79.06 100 TRP A C 1
ATOM 756 O O . TRP A 1 100 ? 13.480 1.923 -2.179 1.00 79.06 100 TRP A O 1
ATOM 766 N N . LEU A 1 101 ? 12.768 4.057 -2.129 1.00 84.94 101 LEU A N 1
ATOM 767 C CA . LEU A 1 101 ? 12.492 4.104 -0.696 1.00 84.94 101 LEU A CA 1
ATOM 768 C C . LEU A 1 101 ? 11.106 4.682 -0.447 1.00 84.94 101 LEU A C 1
ATOM 770 O O . LEU A 1 101 ? 10.636 5.552 -1.182 1.00 84.94 101 LEU A O 1
ATOM 774 N N . LEU A 1 102 ? 10.461 4.208 0.615 1.00 88.62 102 LEU A N 1
ATOM 775 C CA . LEU A 1 102 ? 9.201 4.767 1.068 1.00 88.62 102 LEU A CA 1
ATOM 776 C C . LEU A 1 102 ? 9.447 5.904 2.069 1.00 88.62 102 LEU A C 1
ATOM 778 O O . LEU A 1 102 ? 9.829 5.665 3.216 1.00 88.62 102 LEU A O 1
ATOM 782 N N . SER A 1 103 ? 9.183 7.140 1.650 1.00 89.25 103 SER A N 1
ATOM 783 C CA . SER A 1 103 ? 9.172 8.311 2.529 1.00 89.25 103 SER A CA 1
ATOM 784 C C . SER A 1 103 ? 7.804 8.445 3.194 1.00 89.25 103 SER A C 1
ATOM 786 O O . SER A 1 103 ? 6.796 8.566 2.503 1.00 89.25 103 SER A O 1
ATOM 788 N N . ARG A 1 104 ? 7.730 8.402 4.527 1.00 87.00 104 ARG A N 1
ATOM 789 C CA . ARG A 1 104 ? 6.449 8.506 5.252 1.00 87.00 104 ARG A CA 1
ATOM 790 C C . ARG A 1 104 ? 5.913 9.936 5.161 1.00 87.00 104 ARG A C 1
ATOM 792 O O . ARG A 1 104 ? 6.616 10.865 5.542 1.00 87.00 104 ARG A O 1
ATOM 799 N N . THR A 1 105 ? 4.676 10.099 4.695 1.00 84.94 105 THR A N 1
ATOM 800 C CA . THR A 1 105 ? 4.019 11.408 4.560 1.00 84.94 105 THR A CA 1
ATOM 801 C C . THR A 1 105 ? 3.074 11.682 5.723 1.00 84.94 105 THR A C 1
ATOM 803 O O . THR A 1 105 ? 3.092 12.777 6.278 1.00 84.94 105 THR A O 1
ATOM 806 N N . CYS A 1 106 ? 2.279 10.692 6.138 1.00 87.75 106 CYS A N 1
ATOM 807 C CA . CYS A 1 106 ? 1.401 10.820 7.296 1.00 87.75 106 CYS A CA 1
ATOM 808 C C . CYS A 1 106 ? 1.160 9.481 8.009 1.00 87.75 106 CYS A C 1
ATOM 810 O O . CYS A 1 106 ? 1.293 8.401 7.432 1.00 87.75 106 CYS A O 1
ATOM 812 N N . GLU A 1 107 ? 0.799 9.564 9.290 1.00 92.12 107 GLU A N 1
ATOM 813 C CA . GLU A 1 107 ? 0.314 8.435 10.083 1.00 92.12 107 GLU A CA 1
ATOM 814 C C . GLU A 1 107 ? -1.111 8.744 10.552 1.00 92.12 107 GLU A C 1
ATOM 816 O O . GLU A 1 107 ? -1.357 9.730 11.247 1.00 92.12 107 GLU A O 1
ATOM 821 N N . ILE A 1 108 ? -2.049 7.882 10.181 1.00 92.12 108 ILE A N 1
ATOM 822 C CA . ILE A 1 108 ? -3.445 7.925 10.604 1.00 92.12 108 ILE A CA 1
ATOM 823 C C . ILE A 1 108 ? -3.605 6.935 11.752 1.00 92.12 108 ILE A C 1
ATOM 825 O O . ILE A 1 108 ? -3.243 5.767 11.616 1.00 92.12 108 ILE A O 1
ATOM 829 N N . ARG A 1 109 ? -4.155 7.376 12.883 1.00 93.12 109 ARG A N 1
ATOM 830 C CA . ARG A 1 109 ? -4.397 6.517 14.050 1.00 93.12 109 ARG A CA 1
ATOM 831 C C . ARG A 1 109 ? -5.886 6.284 14.231 1.00 93.12 109 ARG A C 1
ATOM 833 O O . ARG A 1 109 ? -6.661 7.232 14.232 1.00 93.12 109 ARG A O 1
ATOM 840 N N . GLU A 1 110 ? -6.253 5.027 14.439 1.00 91.62 110 GLU A N 1
ATOM 841 C CA . GLU A 1 110 ? -7.629 4.589 14.645 1.00 91.62 110 GLU A CA 1
ATOM 842 C C . GLU A 1 110 ? -7.788 3.987 16.046 1.00 91.62 110 GLU A C 1
ATOM 844 O O . GLU A 1 110 ? -6.936 3.242 16.542 1.00 91.62 110 GLU A O 1
ATOM 849 N N . SER A 1 111 ? -8.906 4.295 16.702 1.00 89.19 111 SER A N 1
ATOM 850 C CA . SER A 1 111 ? -9.215 3.757 18.035 1.00 89.19 111 SER A CA 1
ATOM 851 C C . SER A 1 111 ? -9.507 2.254 17.996 1.00 89.19 111 SER A C 1
ATOM 853 O O . SER A 1 111 ? -9.251 1.535 18.963 1.00 89.19 111 SER A O 1
ATOM 855 N N . LEU A 1 112 ? -10.003 1.768 16.858 1.00 90.31 112 LEU A N 1
ATOM 856 C CA . LEU A 1 112 ? -10.352 0.376 16.619 1.00 90.31 112 LEU A CA 1
ATOM 857 C C . LEU A 1 112 ? -9.446 -0.251 15.560 1.00 90.31 112 LEU A C 1
ATOM 859 O O . LEU A 1 112 ? -8.872 0.465 14.739 1.00 90.31 112 LEU A O 1
ATOM 863 N N . PRO A 1 113 ? -9.326 -1.591 15.548 1.00 89.19 113 PRO A N 1
ATOM 864 C CA . PRO A 1 113 ? -8.517 -2.244 14.543 1.00 89.19 113 PRO A CA 1
ATOM 865 C C . PRO A 1 113 ? -9.022 -1.999 13.117 1.00 89.19 113 PRO A C 1
ATOM 867 O O . PRO A 1 113 ? -10.223 -2.122 12.848 1.00 89.19 113 PRO A O 1
ATOM 870 N N . VAL A 1 114 ? -8.093 -1.702 12.208 1.00 89.31 114 VAL A N 1
ATOM 871 C CA . VAL A 1 114 ? -8.362 -1.574 10.772 1.00 89.31 114 VAL A CA 1
ATOM 872 C C . VAL A 1 114 ? -8.729 -2.951 10.218 1.00 89.31 114 VAL A C 1
ATOM 874 O O . VAL A 1 114 ? -8.110 -3.965 10.555 1.00 89.31 114 VAL A O 1
ATOM 877 N N . LEU A 1 115 ? -9.762 -3.006 9.377 1.00 87.06 115 LEU A N 1
ATOM 878 C CA . LEU A 1 115 ? -10.192 -4.257 8.756 1.00 87.06 115 LEU A CA 1
ATOM 879 C C . LEU A 1 115 ? -9.127 -4.791 7.773 1.00 87.06 115 LEU A C 1
ATOM 881 O O . LEU A 1 115 ? -8.335 -4.020 7.236 1.00 87.06 115 LEU A O 1
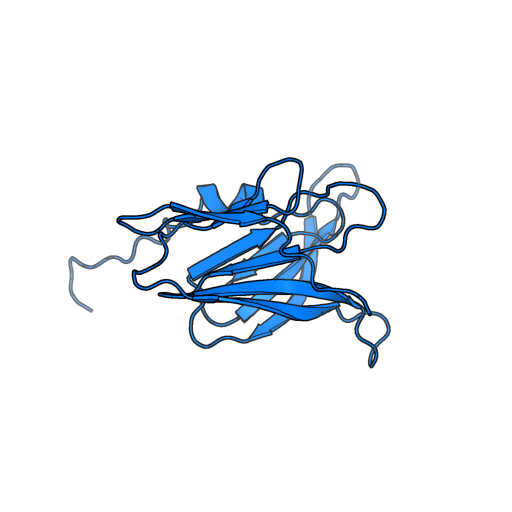ATOM 885 N N . PRO A 1 116 ? -9.122 -6.099 7.448 1.00 78.00 116 PRO A N 1
ATOM 886 C CA . PRO A 1 116 ? -8.167 -6.672 6.491 1.00 78.00 116 PRO A CA 1
ATOM 887 C C . PRO A 1 116 ? -8.176 -6.037 5.088 1.00 78.00 116 PRO A C 1
ATOM 889 O O . PRO A 1 116 ? -7.170 -6.097 4.396 1.00 78.00 116 PRO A O 1
ATOM 892 N N . GLN A 1 117 ? -9.293 -5.433 4.669 1.00 77.50 117 GLN A N 1
ATOM 893 C CA . GLN A 1 117 ? -9.417 -4.605 3.452 1.00 77.50 117 GLN A CA 1
ATOM 894 C C . GLN A 1 117 ? -9.827 -3.175 3.829 1.00 77.50 117 GLN A C 1
ATOM 896 O O . GLN A 1 117 ? -10.640 -2.537 3.169 1.00 77.50 117 GLN A O 1
ATOM 901 N N . GLY A 1 118 ? -9.340 -2.716 4.980 1.00 81.44 118 GLY A N 1
ATOM 902 C CA . GLY A 1 118 ? -9.807 -1.497 5.614 1.00 81.44 118 GLY A CA 1
ATOM 903 C C . GLY A 1 118 ? -9.255 -0.227 4.990 1.00 81.44 118 GLY A C 1
ATOM 904 O O . GLY A 1 118 ? -9.712 0.836 5.357 1.00 81.44 118 GLY A O 1
ATOM 905 N N . CYS A 1 119 ? -8.306 -0.300 4.061 1.00 89.31 119 CYS A N 1
ATOM 906 C CA . CYS A 1 119 ? -7.825 0.869 3.329 1.00 89.31 119 CYS A CA 1
ATOM 907 C C . CYS A 1 119 ? -8.338 0.815 1.898 1.00 89.31 119 CYS A C 1
ATOM 909 O O . CYS A 1 119 ? -7.986 -0.094 1.149 1.00 89.31 119 CYS A O 1
ATOM 911 N N . VAL A 1 120 ? -9.164 1.789 1.523 1.00 88.81 120 VAL A N 1
ATOM 912 C CA . VAL A 1 120 ? -9.722 1.897 0.174 1.00 88.81 120 VAL A CA 1
ATOM 913 C C . VAL A 1 120 ? -9.434 3.284 -0.370 1.00 88.81 120 VAL A C 1
ATOM 915 O O . VAL A 1 120 ? -9.910 4.291 0.153 1.00 88.81 120 VAL A O 1
ATOM 918 N N . TRP A 1 121 ? -8.662 3.333 -1.447 1.00 89.06 121 TRP A N 1
ATOM 919 C CA . TRP A 1 121 ? -8.413 4.566 -2.177 1.00 89.06 121 TRP A CA 1
ATOM 920 C C . TRP A 1 121 ? -9.601 4.934 -3.059 1.00 89.06 121 TRP A C 1
ATOM 922 O O . TRP A 1 121 ? -10.192 4.077 -3.722 1.00 89.06 121 TRP A O 1
ATOM 932 N N . HIS A 1 122 ? -9.922 6.225 -3.122 1.00 87.75 122 HIS A N 1
ATOM 933 C CA . HIS A 1 122 ? -10.784 6.731 -4.181 1.00 87.75 122 HIS A CA 1
ATOM 934 C C . HIS A 1 122 ? -10.120 6.446 -5.543 1.00 87.75 122 HIS A C 1
ATOM 936 O O . HIS A 1 122 ? -8.922 6.663 -5.683 1.00 87.75 122 HIS A O 1
ATOM 942 N N . PRO A 1 123 ? -10.846 5.988 -6.577 1.00 83.31 123 PRO A N 1
ATOM 943 C CA . PRO A 1 123 ? -10.236 5.512 -7.825 1.00 83.31 123 PRO A CA 1
ATOM 944 C C . PRO A 1 123 ? -9.605 6.605 -8.700 1.00 83.31 123 PRO A C 1
ATOM 946 O O . PRO A 1 123 ? -8.966 6.288 -9.699 1.00 83.31 123 PRO A O 1
ATOM 949 N N . LYS A 1 124 ? -9.827 7.888 -8.387 1.00 83.25 124 LYS A N 1
ATOM 950 C CA . LYS A 1 124 ? -9.392 9.025 -9.224 1.00 83.25 124 LYS A CA 1
ATOM 951 C C . LYS A 1 124 ? -8.683 10.144 -8.463 1.00 83.25 124 LYS A C 1
ATOM 953 O O . LYS A 1 124 ? -8.321 11.144 -9.068 1.00 83.25 124 LYS A O 1
ATOM 958 N N . SER A 1 125 ? -8.546 10.028 -7.147 1.00 83.88 125 SER A N 1
ATOM 959 C CA . SER A 1 125 ? -7.917 11.062 -6.323 1.00 83.88 125 SER A CA 1
ATOM 960 C C . SER A 1 125 ? -7.231 10.426 -5.126 1.00 83.88 125 SER A C 1
ATOM 962 O O . SER A 1 125 ? -7.601 9.334 -4.698 1.00 83.88 125 SER A O 1
ATOM 964 N N . ALA A 1 126 ? -6.250 11.123 -4.563 1.00 86.38 126 ALA A N 1
ATOM 965 C CA . ALA A 1 126 ? -5.559 10.714 -3.345 1.00 86.38 126 ALA A CA 1
ATOM 966 C C . ALA A 1 126 ? -6.406 11.031 -2.100 1.00 86.38 126 ALA A C 1
ATOM 968 O O . ALA A 1 126 ? -6.069 11.853 -1.249 1.00 86.38 126 ALA A O 1
ATOM 969 N N . VAL A 1 127 ? -7.553 10.362 -2.034 1.00 89.12 127 VAL A N 1
ATOM 970 C CA . VAL A 1 127 ? -8.441 10.318 -0.877 1.00 89.12 127 VAL A CA 1
ATOM 971 C C . VAL A 1 127 ? -8.442 8.884 -0.377 1.00 89.12 127 VAL A C 1
ATOM 973 O O . VAL A 1 127 ? -8.723 7.962 -1.148 1.00 89.12 127 VAL A O 1
ATOM 976 N N . LEU A 1 128 ? -8.132 8.702 0.903 1.00 91.62 128 LEU A N 1
ATOM 977 C CA . LEU A 1 128 ? -8.088 7.391 1.538 1.00 91.62 128 LEU A CA 1
ATOM 978 C C . LEU A 1 128 ? -9.270 7.235 2.492 1.00 91.62 128 LEU A C 1
ATOM 980 O O . LEU A 1 128 ? -9.472 8.066 3.377 1.00 91.62 128 LEU A O 1
ATOM 984 N N . ALA A 1 129 ? -10.039 6.163 2.328 1.00 92.81 129 ALA A N 1
ATOM 985 C CA . ALA A 1 129 ? -11.009 5.722 3.318 1.00 92.81 129 ALA A CA 1
ATOM 986 C C . ALA A 1 129 ? -10.383 4.636 4.200 1.00 92.81 129 ALA A C 1
ATOM 988 O O . ALA A 1 129 ? -9.843 3.656 3.681 1.00 92.81 129 ALA A O 1
ATOM 989 N N . VAL A 1 130 ? -10.482 4.805 5.520 1.00 92.69 130 VAL A N 1
ATOM 990 C CA . VAL A 1 130 ? -10.058 3.819 6.520 1.00 92.69 130 VAL A CA 1
ATOM 991 C C . VAL A 1 130 ? -11.293 3.243 7.208 1.00 92.69 130 VAL A C 1
ATOM 993 O O . VAL A 1 130 ? -12.107 3.975 7.767 1.00 92.69 130 VAL A O 1
ATOM 996 N N . LEU A 1 131 ? -11.446 1.923 7.140 1.00 91.12 131 LEU A N 1
ATOM 997 C CA . LEU A 1 131 ? -12.562 1.168 7.682 1.00 91.12 131 LEU A CA 1
ATOM 998 C C . LEU A 1 131 ? -12.091 0.345 8.875 1.00 91.12 131 LEU A C 1
ATOM 1000 O O . LEU A 1 131 ? -11.200 -0.506 8.774 1.00 91.12 131 LEU A O 1
ATOM 1004 N N . THR A 1 132 ? -12.762 0.560 9.994 1.00 89.50 132 THR A N 1
ATOM 1005 C CA . THR A 1 132 ? -12.675 -0.278 11.185 1.00 89.50 132 THR A CA 1
ATOM 1006 C C . THR A 1 132 ? -13.951 -1.107 11.312 1.00 89.50 132 THR A C 1
ATOM 1008 O O . THR A 1 132 ? -14.875 -0.997 10.507 1.00 89.50 132 THR A O 1
ATOM 1011 N N . ALA A 1 133 ? -14.038 -1.943 12.346 1.00 84.88 133 ALA A N 1
ATOM 1012 C CA . ALA A 1 133 ? -15.244 -2.727 12.607 1.00 84.88 133 ALA A CA 1
ATOM 1013 C C . ALA A 1 133 ? -16.508 -1.879 12.869 1.00 84.88 133 ALA A C 1
ATOM 1015 O O . ALA A 1 133 ? -17.609 -2.421 12.813 1.00 84.88 133 ALA A O 1
ATOM 1016 N N . GLN A 1 134 ? -16.369 -0.588 13.198 1.00 88.56 134 GLN A N 1
ATOM 1017 C CA . GLN A 1 134 ? -17.494 0.256 13.628 1.00 88.56 134 GLN A CA 1
ATOM 1018 C C . GLN A 1 134 ? -17.561 1.618 12.933 1.00 88.56 134 GLN A C 1
ATOM 1020 O O . GLN A 1 134 ? -18.587 2.287 13.030 1.00 88.56 134 GLN A O 1
ATOM 1025 N N . ALA A 1 135 ? -16.498 2.047 12.253 1.00 87.88 135 ALA A N 1
ATOM 1026 C CA . ALA A 1 135 ? -16.419 3.380 11.674 1.00 87.88 135 ALA A CA 1
ATOM 1027 C C . ALA A 1 135 ? -15.738 3.374 10.304 1.00 87.88 135 ALA A C 1
ATOM 1029 O O . ALA A 1 135 ? -14.907 2.512 10.005 1.00 87.88 135 ALA A O 1
ATOM 1030 N N . LEU A 1 136 ? -16.092 4.380 9.506 1.00 91.00 136 LEU A N 1
ATOM 1031 C CA . LEU A 1 136 ? -15.419 4.752 8.272 1.00 91.00 136 LEU A CA 1
ATOM 1032 C C . LEU A 1 136 ? -14.939 6.198 8.411 1.00 91.00 136 LEU A C 1
ATOM 1034 O O . LEU A 1 136 ? -15.742 7.102 8.645 1.00 91.00 136 LEU A O 1
ATOM 1038 N N . SER A 1 137 ? -13.637 6.392 8.246 1.00 91.94 137 SER A N 1
ATOM 1039 C CA . SER A 1 137 ? -12.963 7.688 8.283 1.00 91.94 137 SER A CA 1
ATOM 1040 C C . SER A 1 137 ? -12.478 8.029 6.873 1.00 91.94 137 SER A C 1
ATOM 1042 O O . SER A 1 137 ? -11.916 7.170 6.194 1.00 91.94 137 SER A O 1
ATOM 1044 N N . ILE A 1 138 ? -12.692 9.264 6.410 1.00 92.19 138 ILE A N 1
ATOM 1045 C CA . ILE A 1 138 ? -12.245 9.728 5.086 1.00 92.19 138 ILE A CA 1
ATOM 1046 C C . ILE A 1 138 ? -11.152 10.774 5.274 1.00 92.19 138 ILE A C 1
ATOM 1048 O O . ILE A 1 138 ? -11.367 11.781 5.947 1.00 92.19 138 ILE A O 1
ATOM 1052 N N . PHE A 1 139 ? -10.011 10.556 4.628 1.00 90.25 139 PHE A N 1
ATOM 1053 C CA . PHE A 1 139 ? -8.848 11.434 4.674 1.00 90.25 139 PHE A CA 1
ATOM 1054 C C . PHE A 1 139 ? -8.618 12.051 3.291 1.00 90.25 139 PHE A C 1
ATOM 1056 O O . PHE A 1 139 ? -7.992 11.421 2.429 1.00 90.25 139 PHE A O 1
ATOM 1063 N N . PRO A 1 140 ? -9.166 13.254 3.033 1.00 79.69 140 PRO A N 1
ATOM 1064 C CA . PRO A 1 140 ? -8.806 14.026 1.857 1.00 79.69 140 PRO A CA 1
ATOM 1065 C C . PRO A 1 140 ? -7.392 14.591 2.032 1.00 79.69 140 PRO A C 1
ATOM 1067 O O . PRO A 1 140 ? -7.025 15.020 3.122 1.00 79.69 140 PRO A O 1
ATOM 1070 N N . SER A 1 141 ? -6.613 14.610 0.953 1.00 69.19 141 SER A N 1
ATOM 1071 C CA . SER A 1 141 ? -5.273 15.207 0.914 1.00 69.19 141 SER A CA 1
ATOM 1072 C C . SER A 1 141 ? -4.188 14.484 1.716 1.00 69.19 141 SER A C 1
ATOM 1074 O O . SER A 1 141 ? -3.492 15.082 2.526 1.00 69.19 141 SER A O 1
ATOM 1076 N N . VAL A 1 142 ? -3.991 13.191 1.449 1.00 69.19 142 VAL A N 1
ATOM 1077 C CA . VAL A 1 142 ? -2.885 12.400 2.039 1.00 69.19 142 VAL A CA 1
ATOM 1078 C C . VAL A 1 142 ? -1.526 12.587 1.339 1.00 69.19 142 VAL A C 1
ATOM 1080 O O . VAL A 1 142 ? -0.539 11.937 1.691 1.00 69.19 142 VAL A O 1
ATOM 1083 N N . HIS A 1 143 ? -1.455 13.485 0.359 1.00 65.00 143 HIS A N 1
ATOM 1084 C CA . HIS A 1 143 ? -0.199 14.001 -0.175 1.00 65.00 143 HIS A CA 1
ATOM 1085 C C . HIS A 1 143 ? 0.406 14.956 0.857 1.00 65.00 143 HIS A C 1
ATOM 1087 O O . HIS A 1 143 ? -0.257 15.903 1.276 1.00 65.00 143 HIS A O 1
ATOM 1093 N N . GLY A 1 144 ? 1.637 14.676 1.291 1.00 52.69 144 GLY A N 1
ATOM 1094 C CA . GLY A 1 144 ? 2.358 15.573 2.188 1.00 52.69 144 GLY A CA 1
ATOM 1095 C C . GLY A 1 144 ? 2.520 16.946 1.543 1.00 52.69 144 GLY A C 1
ATOM 1096 O O . GLY A 1 144 ? 2.721 17.029 0.330 1.00 52.69 144 GLY A O 1
ATOM 1097 N N . ASP A 1 145 ? 2.422 17.999 2.351 1.00 41.25 145 ASP A N 1
ATOM 1098 C CA . ASP A 1 145 ? 2.800 19.347 1.940 1.00 41.25 145 ASP A CA 1
ATOM 1099 C C . ASP A 1 145 ? 4.243 19.291 1.422 1.00 41.25 145 ASP A C 1
ATOM 1101 O O . ASP A 1 145 ? 5.186 19.054 2.182 1.00 41.25 145 ASP A O 1
ATOM 1105 N N . ILE A 1 146 ? 4.416 19.431 0.109 1.00 38.44 146 ILE A N 1
ATOM 1106 C CA . ILE A 1 146 ? 5.729 19.712 -0.463 1.00 38.44 146 ILE A CA 1
ATOM 1107 C C . ILE A 1 146 ? 6.009 21.179 -0.097 1.00 38.44 146 ILE A C 1
ATOM 1109 O O . ILE A 1 146 ? 5.183 22.026 -0.446 1.00 38.44 146 ILE A O 1
ATOM 1113 N N . PRO A 1 147 ? 7.088 21.486 0.647 1.00 33.91 147 PRO A N 1
ATOM 1114 C CA . PRO A 1 147 ? 7.460 22.864 0.957 1.00 33.91 147 PRO A CA 1
ATOM 1115 C C . PRO A 1 147 ? 7.858 23.663 -0.290 1.00 33.91 147 PRO A C 1
ATOM 1117 O O . PRO A 1 147 ? 8.372 23.051 -1.257 1.00 33.91 147 PRO A O 1
#

Secondary structure (DSSP, 8-state):
--TT----TTTTGGGSGGGEETTTEEEEESSSEEEEEEEE-GGG--EEEEEEEEEE-S---EEEEPP--STT---EEEEE-SSEEEEEEEEE-SSSTT-EEEEEEEEEE-SSPEEEEEEEE-TTSSEEEEEESS-EEEEE--S----

Radius of gyration: 15.97 Å; chains: 1; bounding box: 40×54×44 Å

pLDDT: mean 79.65, std 16.52, range [33.91, 94.0]

Foldseek 3Di:
DDPPDDDPPPLPPVVFVQQQDPPFGGWWDPFFFIKGWDWDQVVHDTDTDDIDTQDTHPTWLTKGWAAPADPPDFTWMWTDDQFKIWIWGWDQDPPDRPDIHTHTQDMGGHPATFDSPQWDHDNHARWIWGDGPPDIDIDHPSDHPDD

InterPro domains:
  IPR028041 WD repeat and coiled-coil-containing protein family [PF15390] (2-145)
  IPR028041 WD repeat and coiled-coil-containing protein family [PTHR14897] (1-145)

Organism: Gulo gulo (NCBI:txid48420)